Protein AF-A0A8S8XNR5-F1 (afdb_monomer)

Radius of gyration: 12.69 Å; Cα contacts (8 Å, |Δi|>4): 66; chains: 1; bounding box: 28×28×32 Å

Mean predicted aligned error: 3.12 Å

Structure (mmCIF, N/CA/C/O backbone):
data_AF-A0A8S8XNR5-F1
#
_entry.id   AF-A0A8S8XNR5-F1
#
loop_
_atom_site.group_PDB
_atom_site.id
_atom_site.type_symbol
_atom_site.label_atom_id
_atom_site.label_alt_id
_atom_site.label_comp_id
_atom_site.label_asym_id
_atom_site.label_entity_id
_atom_site.label_seq_id
_atom_site.pdbx_PDB_ins_code
_atom_site.Cartn_x
_atom_site.Cartn_y
_atom_site.Cartn_z
_atom_site.occupancy
_atom_site.B_iso_or_equiv
_atom_site.auth_seq_id
_atom_site.auth_comp_id
_atom_site.auth_asym_id
_atom_site.auth_atom_id
_atom_site.pdbx_PDB_model_num
ATOM 1 N N . MET A 1 1 ? -9.242 -2.874 -4.994 1.00 92.75 1 MET A N 1
ATOM 2 C CA . MET A 1 1 ? -9.929 -1.561 -4.986 1.00 92.75 1 MET A CA 1
ATOM 3 C C . MET A 1 1 ? -9.015 -0.503 -5.612 1.00 92.75 1 MET A C 1
ATOM 5 O O . MET A 1 1 ? -7.809 -0.671 -5.508 1.00 92.75 1 MET A O 1
ATOM 9 N N . ARG A 1 2 ? -9.542 0.549 -6.267 1.00 95.12 2 ARG A N 1
ATOM 10 C CA . ARG A 1 2 ? -8.736 1.662 -6.823 1.00 95.12 2 ARG A CA 1
ATOM 11 C C . ARG A 1 2 ? -9.158 2.999 -6.211 1.00 95.12 2 ARG A C 1
ATOM 13 O O . ARG A 1 2 ? -10.284 3.434 -6.445 1.00 95.12 2 ARG A O 1
ATOM 20 N N . VAL A 1 3 ? -8.246 3.658 -5.498 1.00 94.06 3 VAL A N 1
ATOM 21 C CA . VAL A 1 3 ? -8.421 5.033 -4.999 1.00 94.06 3 VAL A CA 1
ATOM 22 C C . VAL A 1 3 ? -8.291 6.011 -6.170 1.00 94.06 3 VAL A C 1
ATOM 24 O O . VAL A 1 3 ? -7.411 5.844 -7.012 1.00 94.06 3 VAL A O 1
ATOM 27 N N . ARG A 1 4 ? -9.198 6.992 -6.272 1.00 92.75 4 ARG A N 1
ATOM 28 C CA . ARG A 1 4 ? -9.253 7.923 -7.418 1.00 92.75 4 ARG A CA 1
ATOM 29 C C . ARG A 1 4 ? -8.862 9.361 -7.081 1.00 92.75 4 ARG A C 1
ATOM 31 O O . ARG A 1 4 ? -8.367 10.048 -7.963 1.00 92.75 4 ARG A O 1
ATOM 38 N N . ALA A 1 5 ? -9.116 9.813 -5.857 1.00 92.88 5 ALA A N 1
ATOM 39 C CA . ALA A 1 5 ? -8.888 11.191 -5.439 1.00 92.88 5 ALA A CA 1
ATOM 40 C C . ALA A 1 5 ? -8.700 11.283 -3.919 1.00 92.88 5 ALA A C 1
ATOM 42 O O . ALA A 1 5 ? -9.032 10.343 -3.192 1.00 92.88 5 ALA A O 1
ATOM 43 N N . LEU A 1 6 ? -8.187 12.433 -3.481 1.00 90.94 6 LEU A N 1
ATOM 44 C CA . LEU A 1 6 ? -8.223 12.893 -2.096 1.00 90.94 6 LEU A CA 1
ATOM 45 C C . LEU A 1 6 ? -9.293 13.996 -1.955 1.00 90.94 6 LEU A C 1
ATOM 47 O O . LEU A 1 6 ? -9.500 14.732 -2.924 1.00 90.94 6 LEU A O 1
ATOM 51 N N . PRO A 1 7 ? -9.940 14.152 -0.782 1.00 92.56 7 PRO A N 1
ATOM 52 C CA . PRO A 1 7 ? -9.835 13.296 0.408 1.00 92.56 7 PRO A CA 1
ATOM 53 C C . PRO A 1 7 ? -10.345 11.868 0.149 1.00 92.56 7 PRO A C 1
ATOM 55 O O . PRO A 1 7 ? -11.084 11.626 -0.807 1.00 92.56 7 PRO A O 1
ATOM 58 N N . LEU A 1 8 ? -9.899 10.904 0.962 1.00 92.75 8 LEU A N 1
ATOM 59 C CA . LEU A 1 8 ? -10.269 9.499 0.779 1.00 92.75 8 LEU A CA 1
ATOM 60 C C . LEU A 1 8 ? -11.772 9.314 1.018 1.00 92.75 8 LEU A C 1
ATOM 62 O O . LEU A 1 8 ? -12.308 9.735 2.037 1.00 92.75 8 LEU A O 1
ATOM 66 N N . HIS A 1 9 ? -12.450 8.667 0.072 1.00 93.00 9 HIS A N 1
ATOM 67 C CA . HIS A 1 9 ? -13.867 8.338 0.211 1.00 93.00 9 HIS A CA 1
ATOM 68 C C . HIS A 1 9 ? -14.067 7.291 1.320 1.00 93.00 9 HIS A C 1
ATOM 70 O O . HIS A 1 9 ? -13.241 6.388 1.465 1.00 93.00 9 HIS A O 1
ATOM 76 N N . SER A 1 10 ? -15.181 7.355 2.055 1.00 92.75 10 SER A N 1
ATOM 77 C CA . SER A 1 10 ? -15.485 6.449 3.181 1.00 92.75 10 SER A CA 1
ATOM 78 C C . SER A 1 10 ? -15.505 4.966 2.789 1.00 92.75 10 SER A C 1
ATOM 80 O O . SER A 1 10 ? -15.191 4.090 3.589 1.00 92.75 10 SER A O 1
ATOM 82 N N . GLU A 1 11 ? -15.790 4.662 1.522 1.00 95.25 11 GLU A N 1
ATOM 83 C CA . GLU A 1 11 ? -15.695 3.300 0.978 1.00 95.25 11 GLU A CA 1
ATOM 84 C C . GLU A 1 11 ? -14.288 2.695 1.077 1.00 95.25 11 GLU A C 1
ATOM 86 O O . GLU A 1 11 ? -14.155 1.474 1.144 1.00 95.25 11 GLU A O 1
ATOM 91 N N . VAL A 1 12 ? -13.237 3.523 1.075 1.00 95.69 12 VAL A N 1
ATOM 92 C CA . VAL A 1 12 ? -11.848 3.061 1.216 1.00 95.69 12 VAL A CA 1
ATOM 93 C C . VAL A 1 12 ? -11.621 2.538 2.632 1.00 95.69 12 VAL A C 1
ATOM 95 O O . VAL A 1 12 ? -11.067 1.456 2.800 1.00 95.69 12 VAL A O 1
ATOM 98 N N . GLU A 1 13 ? -12.116 3.255 3.639 1.00 95.75 13 GLU A N 1
ATOM 99 C CA . GLU A 1 13 ? -12.048 2.833 5.038 1.00 95.75 13 GLU A CA 1
ATOM 100 C C . GLU A 1 13 ? -12.886 1.573 5.268 1.00 95.75 13 GLU A C 1
ATOM 102 O O . GLU A 1 13 ? -12.373 0.573 5.768 1.00 95.75 13 GLU A O 1
ATOM 107 N N . ALA A 1 14 ? -14.129 1.558 4.775 1.00 96.75 14 ALA A N 1
ATOM 108 C CA . ALA A 1 14 ? -15.003 0.388 4.858 1.00 96.75 14 ALA A CA 1
ATOM 109 C C . ALA A 1 14 ? -14.408 -0.846 4.151 1.00 96.75 14 ALA A C 1
ATOM 111 O O . ALA A 1 14 ? -14.658 -1.987 4.549 1.00 96.75 14 ALA A O 1
ATOM 112 N N . PHE A 1 15 ? -13.619 -0.647 3.089 1.00 97.31 15 PHE A N 1
ATOM 113 C CA . PHE A 1 15 ? -12.859 -1.727 2.470 1.00 97.31 15 PHE A CA 1
ATOM 114 C C . PH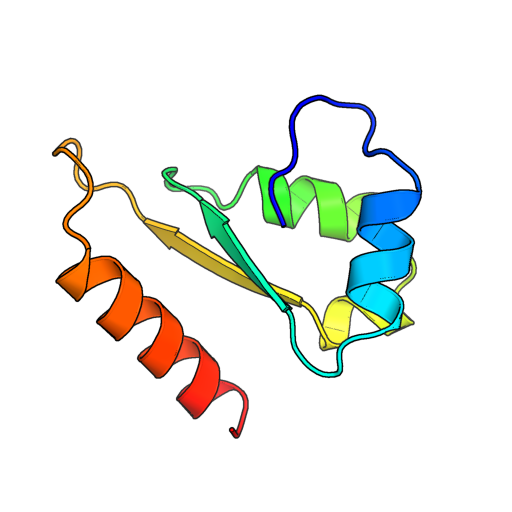E A 1 15 ? -11.765 -2.237 3.413 1.00 97.31 15 PHE A C 1
ATOM 116 O O . PHE A 1 15 ? -11.650 -3.448 3.584 1.00 97.31 15 PHE A O 1
ATOM 123 N N . VAL A 1 16 ? -10.997 -1.355 4.056 1.00 96.94 16 VAL A N 1
ATOM 124 C CA . VAL A 1 16 ? -9.955 -1.758 5.016 1.00 96.94 16 VAL A CA 1
ATOM 125 C C . VAL A 1 16 ? -10.543 -2.485 6.226 1.00 96.94 16 VAL A C 1
ATOM 127 O O . VAL A 1 16 ? -10.006 -3.512 6.638 1.00 96.94 16 VAL A O 1
ATOM 130 N N . GLU A 1 17 ? -11.676 -2.028 6.757 1.00 97.06 17 GLU A N 1
ATOM 131 C CA . GLU A 1 17 ? -12.358 -2.675 7.884 1.00 97.06 17 GLU A CA 1
ATOM 132 C C . GLU A 1 17 ? -12.705 -4.141 7.606 1.00 97.06 17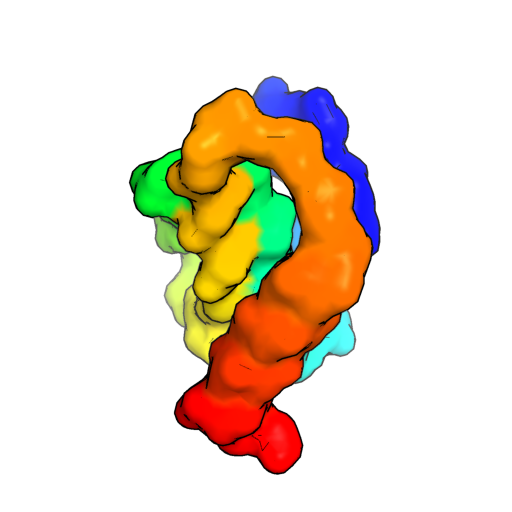 GLU A C 1
ATOM 134 O O . GLU A 1 17 ? -12.441 -5.012 8.444 1.00 97.06 17 GLU A O 1
ATOM 139 N N . LYS A 1 18 ? -13.252 -4.412 6.414 1.00 97.69 18 LYS A N 1
ATOM 140 C CA . LYS A 1 18 ? -13.756 -5.730 5.994 1.00 97.69 18 LYS A CA 1
ATOM 141 C C . LYS A 1 18 ? -12.670 -6.774 5.742 1.00 97.69 18 LYS A C 1
ATOM 143 O O . LYS A 1 18 ? -12.995 -7.956 5.658 1.00 97.69 18 LYS A O 1
ATOM 148 N N . HIS A 1 19 ? -11.410 -6.369 5.594 1.00 96.62 19 HIS A N 1
ATOM 149 C CA . HIS A 1 19 ? -10.322 -7.278 5.241 1.00 96.62 19 HIS A CA 1
ATOM 150 C C . HIS A 1 19 ? -9.327 -7.408 6.393 1.00 96.62 19 HIS A C 1
ATOM 152 O O . HIS A 1 19 ? -8.967 -6.435 7.048 1.00 96.62 19 HIS A O 1
ATOM 158 N N . ASN A 1 20 ? -8.851 -8.631 6.633 1.00 95.19 20 ASN A N 1
ATOM 159 C CA . ASN A 1 20 ? -7.853 -8.890 7.675 1.00 95.19 20 ASN A CA 1
ATOM 160 C C . ASN A 1 20 ? -6.471 -8.334 7.305 1.00 95.19 20 ASN A C 1
ATOM 162 O O . ASN A 1 20 ? -5.699 -7.984 8.191 1.00 95.19 20 ASN A O 1
ATOM 166 N N . LYS A 1 21 ? -6.174 -8.262 6.003 1.00 95.50 21 LYS A N 1
ATOM 167 C CA . LYS A 1 21 ? -4.927 -7.741 5.441 1.00 95.50 21 LYS A CA 1
ATOM 168 C C . LYS A 1 21 ? -5.231 -6.937 4.186 1.00 95.50 21 LYS A C 1
ATOM 170 O O . LYS A 1 21 ? -5.984 -7.394 3.324 1.00 95.50 21 LYS A O 1
ATOM 175 N N . VAL A 1 22 ? -4.624 -5.764 4.070 1.00 97.12 22 VAL A N 1
ATOM 176 C CA . VAL A 1 22 ? -4.726 -4.877 2.911 1.00 97.12 22 VAL A CA 1
ATOM 177 C C . VAL A 1 22 ? -3.328 -4.468 2.487 1.00 97.12 22 VAL A C 1
ATOM 179 O O . VAL A 1 22 ? -2.582 -3.883 3.266 1.00 97.12 22 VAL A O 1
ATOM 182 N N . ILE A 1 23 ? -2.996 -4.745 1.229 1.00 97.50 23 ILE A N 1
ATOM 183 C CA . ILE A 1 23 ? -1.755 -4.281 0.615 1.00 97.50 23 ILE A CA 1
ATOM 184 C C . ILE A 1 23 ? -2.042 -3.012 -0.187 1.00 97.50 23 ILE A C 1
ATOM 186 O O . ILE A 1 23 ? -2.830 -3.025 -1.136 1.00 97.50 23 ILE A O 1
ATOM 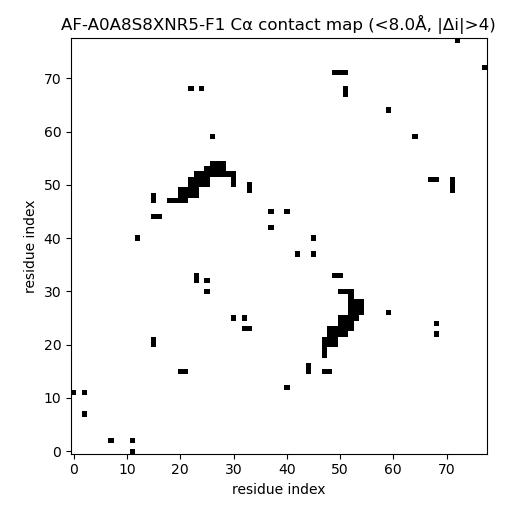190 N N . VAL A 1 24 ?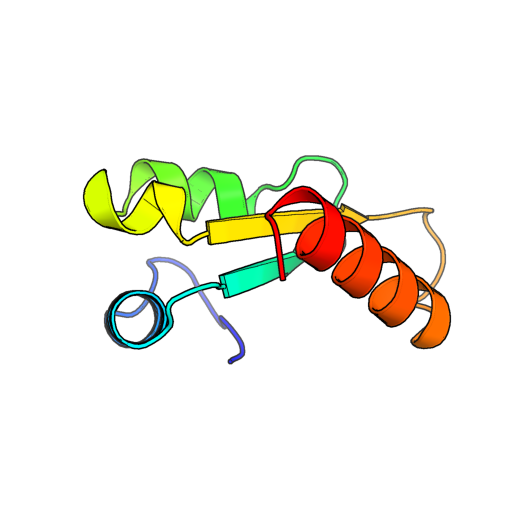 -1.391 -1.917 0.189 1.00 97.19 24 VAL A N 1
ATOM 191 C CA . VAL A 1 24 ? -1.384 -0.655 -0.547 1.00 97.19 24 VAL A CA 1
ATOM 192 C C . VAL A 1 24 ? -0.231 -0.707 -1.544 1.00 97.19 24 VAL A C 1
ATOM 194 O O . VAL A 1 24 ? 0.923 -0.486 -1.185 1.00 97.19 24 VAL A O 1
ATOM 197 N N . LEU A 1 25 ? -0.548 -1.057 -2.791 1.00 96.06 25 LEU A N 1
ATOM 198 C CA . LEU A 1 25 ? 0.400 -1.027 -3.903 1.00 96.06 25 LEU A CA 1
ATOM 199 C C . LEU A 1 25 ? 0.434 0.374 -4.513 1.00 96.06 25 LEU A C 1
ATOM 201 O O . LEU A 1 25 ?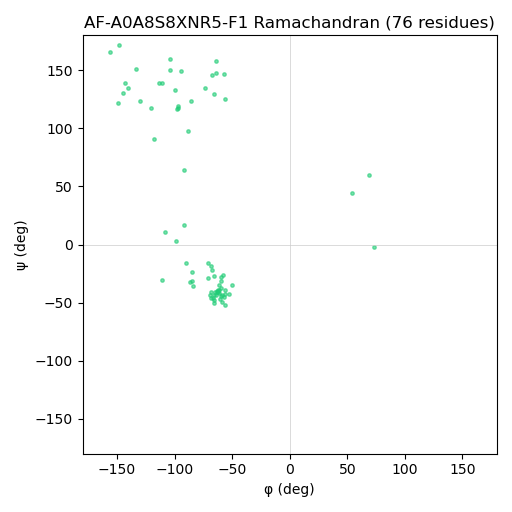 -0.592 0.873 -4.983 1.00 96.06 25 LEU A O 1
ATOM 205 N N . GLU A 1 26 ? 1.616 0.975 -4.572 1.00 93.62 26 GLU A N 1
ATOM 206 C CA . GLU A 1 26 ? 1.804 2.316 -5.115 1.00 93.62 26 GLU A CA 1
ATOM 207 C C . GLU A 1 26 ? 3.122 2.456 -5.888 1.00 93.62 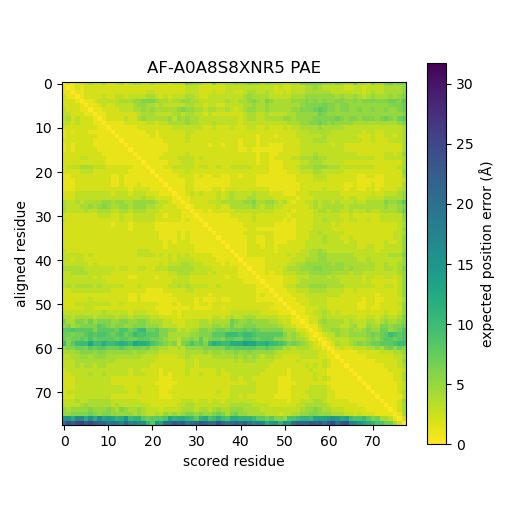26 GLU A C 1
ATOM 209 O O . GLU A 1 26 ? 4.171 1.949 -5.491 1.00 93.62 26 GLU A O 1
ATOM 214 N N . ILE A 1 27 ? 3.056 3.159 -7.025 1.00 91.56 27 ILE A N 1
ATOM 215 C CA . ILE A 1 27 ? 4.202 3.385 -7.917 1.00 91.56 27 ILE A CA 1
ATOM 216 C C . ILE A 1 27 ? 4.889 4.694 -7.529 1.00 91.56 27 ILE A C 1
ATOM 218 O O . ILE A 1 27 ? 4.872 5.688 -8.254 1.00 91.56 27 ILE A O 1
ATOM 222 N N . ASN A 1 28 ? 5.440 4.717 -6.323 1.00 91.94 28 ASN A N 1
ATOM 223 C CA . ASN A 1 28 ? 6.282 5.795 -5.828 1.00 91.94 28 ASN A CA 1
ATOM 224 C C . ASN A 1 28 ? 7.320 5.215 -4.858 1.00 91.94 28 ASN A C 1
ATOM 226 O O . ASN A 1 28 ? 7.285 4.030 -4.527 1.00 91.94 28 ASN A O 1
ATOM 230 N N . ARG A 1 29 ? 8.275 6.047 -4.442 1.00 90.19 29 ARG A N 1
ATOM 231 C CA . ARG A 1 29 ? 9.342 5.636 -3.525 1.00 90.19 29 ARG A CA 1
ATOM 232 C C . ARG A 1 29 ? 8.950 5.761 -2.050 1.00 90.19 29 ARG A C 1
ATOM 234 O O . ARG A 1 29 ? 9.420 4.975 -1.239 1.00 90.19 29 ARG A O 1
ATOM 241 N N . ASP A 1 30 ? 8.115 6.744 -1.719 1.00 94.94 30 ASP A N 1
ATOM 242 C CA . ASP A 1 30 ? 7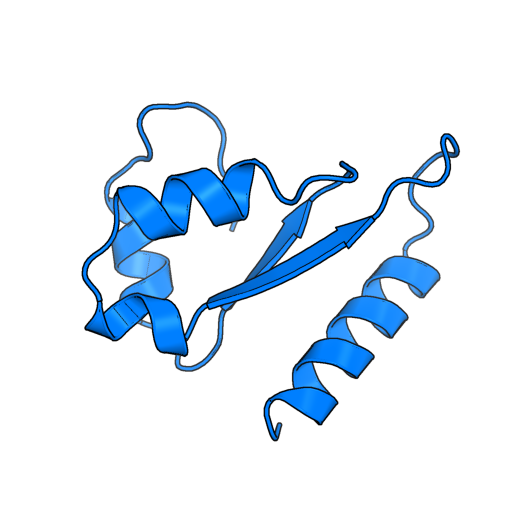.935 7.216 -0.339 1.00 94.94 30 ASP A CA 1
ATOM 243 C C . ASP A 1 30 ? 6.700 6.641 0.368 1.00 94.94 30 ASP A C 1
ATOM 245 O O . ASP A 1 30 ? 6.407 7.033 1.496 1.00 94.94 30 ASP A O 1
ATOM 249 N N . ALA A 1 31 ? 5.954 5.744 -0.282 1.00 96.25 31 ALA A N 1
ATOM 250 C CA . ALA A 1 31 ? 4.697 5.201 0.228 1.00 96.25 31 ALA A CA 1
ATOM 251 C C . ALA A 1 31 ? 3.695 6.312 0.614 1.00 96.25 31 ALA A C 1
ATOM 253 O O . ALA A 1 31 ? 3.096 6.300 1.693 1.00 96.25 31 ALA A O 1
ATOM 254 N N . GLN A 1 32 ? 3.563 7.328 -0.244 1.00 95.81 32 GLN A N 1
ATOM 255 C CA . GLN A 1 32 ? 2.783 8.532 0.044 1.00 95.81 32 GLN A CA 1
ATOM 256 C C . GLN A 1 32 ? 1.310 8.230 0.355 1.00 95.81 32 GLN A C 1
ATOM 258 O O . GLN A 1 32 ? 0.772 8.797 1.309 1.00 95.81 32 GLN A O 1
ATOM 263 N N . LEU A 1 33 ? 0.656 7.340 -0.403 1.00 96.38 33 LEU A N 1
ATOM 264 C CA . LEU A 1 33 ? -0.757 7.016 -0.175 1.00 96.38 33 LEU A CA 1
ATOM 265 C C . LEU A 1 33 ? -0.924 6.271 1.150 1.00 96.38 33 LEU A C 1
ATOM 267 O O . LEU A 1 33 ? -1.770 6.648 1.961 1.00 96.38 33 LEU A O 1
ATOM 271 N N . TYR A 1 34 ? -0.081 5.276 1.409 1.00 97.12 34 TYR A N 1
ATOM 272 C CA . TYR A 1 34 ? -0.035 4.581 2.689 1.00 97.12 34 TYR A CA 1
ATOM 273 C C . TYR A 1 34 ? 0.201 5.545 3.863 1.00 97.12 34 TYR A C 1
ATOM 275 O O . TYR A 1 34 ? -0.480 5.459 4.885 1.00 97.12 34 TYR A O 1
ATOM 283 N N . GLY A 1 35 ? 1.110 6.511 3.711 1.00 96.69 35 GLY A N 1
ATOM 284 C CA . GLY A 1 35 ? 1.376 7.541 4.713 1.00 96.69 35 GLY A CA 1
ATOM 285 C C . GLY A 1 35 ? 0.167 8.434 5.006 1.00 96.69 35 GLY A C 1
ATOM 286 O O . GLY A 1 35 ? -0.069 8.768 6.167 1.00 96.69 35 GLY A O 1
ATOM 287 N N . ILE A 1 36 ? -0.615 8.791 3.983 1.00 96.06 36 ILE A N 1
ATOM 288 C CA . ILE A 1 36 ? -1.882 9.521 4.147 1.00 96.06 36 ILE A CA 1
ATOM 289 C C . ILE A 1 36 ? -2.902 8.642 4.878 1.00 96.06 36 ILE A C 1
ATOM 291 O O . ILE A 1 36 ? -3.434 9.058 5.902 1.00 96.06 36 ILE A O 1
ATOM 295 N N . MET A 1 37 ? -3.114 7.401 4.425 1.00 96.06 37 MET A N 1
ATOM 296 C CA . MET A 1 37 ? -4.055 6.465 5.058 1.00 96.06 37 MET A CA 1
ATOM 297 C C . MET A 1 37 ? -3.731 6.239 6.539 1.00 96.06 37 MET A C 1
ATOM 299 O O . MET A 1 37 ? -4.634 6.210 7.368 1.00 96.06 37 MET A O 1
ATOM 303 N N . ARG A 1 38 ? -2.445 6.144 6.904 1.00 96.06 38 ARG A N 1
ATOM 304 C CA . ARG A 1 38 ? -2.025 5.999 8.306 1.00 96.06 38 ARG A CA 1
ATOM 305 C C . ARG A 1 38 ? -2.335 7.203 9.193 1.00 96.06 38 ARG A C 1
ATOM 307 O O . ARG A 1 38 ? -2.430 7.025 10.402 1.00 96.06 38 ARG A O 1
ATOM 314 N N . LYS A 1 39 ? -2.415 8.407 8.623 1.00 95.44 39 LYS A N 1
ATOM 315 C CA . LYS A 1 39 ? -2.745 9.636 9.361 1.00 95.44 39 LYS A CA 1
ATOM 316 C C . LYS A 1 39 ? -4.251 9.824 9.509 1.00 95.44 39 LYS A C 1
ATOM 318 O O . LYS A 1 39 ? -4.686 10.330 10.535 1.00 95.44 39 LYS A O 1
ATOM 323 N N . GLU A 1 40 ? -5.012 9.431 8.492 1.00 94.00 40 GLU A N 1
ATOM 324 C CA . GLU A 1 40 ? -6.463 9.629 8.434 1.00 94.00 40 GLU A CA 1
ATOM 325 C C . GLU A 1 40 ? -7.245 8.522 9.160 1.00 94.00 40 GLU A C 1
ATOM 327 O O . GLU A 1 40 ? -8.317 8.782 9.697 1.00 94.00 40 GLU A O 1
ATOM 332 N N . TYR A 1 41 ? -6.734 7.284 9.184 1.00 95.38 41 TYR A N 1
ATOM 333 C CA . TYR A 1 41 ? -7.480 6.135 9.706 1.00 95.38 41 TYR A CA 1
ATOM 334 C C . TYR A 1 41 ? -7.192 5.809 11.172 1.00 95.38 41 TYR A C 1
ATOM 336 O O . TYR A 1 41 ? -6.072 5.994 11.656 1.00 95.38 41 TYR A O 1
ATOM 344 N N . PRO A 1 42 ? -8.188 5.260 11.893 1.00 95.12 42 PRO A N 1
ATOM 345 C CA . PRO A 1 42 ? -8.036 4.905 13.295 1.00 95.12 42 PRO A CA 1
ATOM 346 C C . PRO A 1 42 ? -6.990 3.801 13.507 1.00 95.12 42 PRO A C 1
ATOM 348 O O . PRO A 1 42 ? -6.847 2.871 12.711 1.00 95.12 42 PRO A O 1
ATOM 351 N N . ASN A 1 43 ? -6.304 3.858 14.655 1.00 94.19 43 ASN A N 1
ATOM 352 C CA . ASN A 1 43 ? -5.166 2.992 14.998 1.00 94.19 43 ASN A CA 1
ATOM 353 C C . ASN A 1 43 ? -5.420 1.488 14.805 1.00 94.19 43 ASN A C 1
ATOM 355 O O . ASN A 1 43 ? -4.516 0.753 14.414 1.00 94.19 43 ASN A O 1
ATOM 359 N N . HIS A 1 44 ? -6.645 1.022 15.060 1.00 94.44 44 HIS A N 1
ATOM 360 C CA . HIS A 1 44 ? -6.993 -0.394 14.950 1.00 94.44 44 HIS A CA 1
ATOM 361 C C . HIS A 1 44 ? -6.966 -0.920 13.501 1.00 94.44 44 HI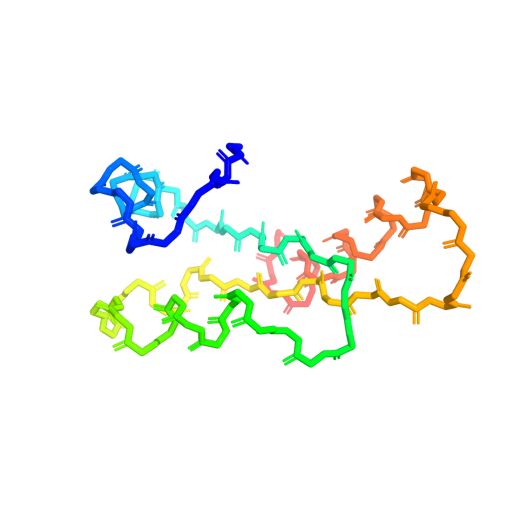S A C 1
ATOM 363 O O . HIS A 1 44 ? -6.802 -2.123 13.298 1.00 94.44 44 HIS A O 1
ATOM 369 N N . LEU A 1 45 ? -7.084 -0.041 12.497 1.00 96.38 45 LEU A N 1
ATOM 370 C CA . LEU A 1 45 ? -6.969 -0.403 11.080 1.00 96.38 45 LEU A CA 1
ATOM 371 C C . LEU A 1 45 ? -5.524 -0.419 10.590 1.00 96.38 45 LEU A C 1
ATOM 373 O O . LEU A 1 45 ? -5.210 -1.131 9.639 1.00 96.38 45 LEU A O 1
ATOM 377 N N . LEU A 1 46 ? -4.626 0.313 11.251 1.00 95.00 46 LEU A N 1
ATOM 378 C CA . LEU A 1 46 ? -3.238 0.445 10.807 1.00 95.00 46 LEU A CA 1
ATOM 379 C C . LEU A 1 46 ? -2.506 -0.899 10.789 1.00 95.00 46 LEU A C 1
ATOM 381 O O . LEU A 1 46 ? -1.729 -1.153 9.878 1.00 95.00 46 LEU A O 1
ATOM 385 N N . ASN A 1 47 ? -2.814 -1.784 11.739 1.00 93.62 47 ASN A N 1
ATOM 386 C CA . ASN A 1 47 ? -2.202 -3.113 11.831 1.00 93.62 47 ASN A CA 1
ATOM 387 C C . ASN A 1 47 ? -2.603 -4.051 10.679 1.00 93.62 47 ASN A C 1
ATOM 389 O O . ASN A 1 47 ? -1.934 -5.055 10.458 1.00 93.62 47 ASN A O 1
ATOM 393 N N . LYS A 1 48 ? -3.692 -3.739 9.964 1.00 95.56 48 LYS A N 1
ATOM 394 C CA . LYS A 1 48 ? -4.181 -4.506 8.809 1.00 95.56 48 LYS A CA 1
ATOM 395 C C . LYS A 1 48 ? -3.581 -4.020 7.491 1.00 95.56 48 LYS A C 1
ATOM 397 O O . LYS A 1 48 ? -3.724 -4.696 6.475 1.00 95.56 48 LYS A O 1
ATOM 402 N N . MET A 1 49 ? -2.994 -2.823 7.473 1.00 97.00 49 MET A N 1
ATOM 403 C CA . MET A 1 49 ? -2.494 -2.193 6.257 1.00 97.00 49 MET A CA 1
ATOM 404 C C . MET A 1 49 ? -0.987 -2.384 6.133 1.00 97.00 49 MET A C 1
ATOM 406 O O . MET A 1 49 ? -0.228 -2.097 7.055 1.00 97.00 49 MET A O 1
ATOM 410 N N . HIS A 1 50 ? -0.551 -2.791 4.949 1.00 97.25 50 HIS A N 1
ATOM 411 C CA . HIS A 1 50 ? 0.857 -2.957 4.609 1.00 97.25 50 HIS A CA 1
ATOM 412 C C . HIS A 1 50 ? 1.122 -2.313 3.251 1.00 97.25 50 HIS A C 1
ATOM 414 O O . HIS A 1 50 ? 0.225 -2.234 2.415 1.00 97.25 50 HIS A O 1
ATOM 420 N N . SER A 1 51 ? 2.337 -1.826 3.023 1.00 97.12 51 SER A N 1
ATOM 421 C CA . SER A 1 51 ? 2.670 -1.068 1.816 1.00 97.12 51 SER A CA 1
ATOM 422 C C . SER A 1 51 ? 3.613 -1.850 0.913 1.00 97.12 51 SER A C 1
ATOM 424 O O . SER A 1 51 ? 4.575 -2.455 1.382 1.00 97.12 51 SER A O 1
ATOM 426 N N . VAL A 1 52 ? 3.351 -1.784 -0.389 1.00 96.75 52 VAL A N 1
ATOM 427 C CA . VAL A 1 52 ? 4.306 -2.112 -1.446 1.00 96.75 52 VAL A CA 1
ATOM 428 C C . VAL A 1 52 ? 4.505 -0.833 -2.253 1.00 96.75 52 VAL A C 1
ATOM 430 O O . VAL A 1 52 ? 3.761 -0.551 -3.192 1.00 96.75 52 VAL A O 1
ATOM 433 N N . ALA A 1 53 ? 5.500 -0.043 -1.858 1.00 94.69 53 ALA A N 1
ATOM 434 C CA . ALA A 1 53 ? 5.929 1.142 -2.588 1.00 94.69 53 ALA A CA 1
ATOM 435 C C . ALA A 1 53 ? 7.135 0.785 -3.461 1.00 94.69 53 ALA A C 1
ATOM 437 O O . ALA A 1 53 ? 8.178 0.360 -2.957 1.00 94.69 53 ALA A O 1
ATOM 438 N N . TYR A 1 54 ? 6.987 0.908 -4.779 1.00 91.88 54 TYR A N 1
ATOM 439 C CA . TYR A 1 54 ? 8.068 0.601 -5.707 1.00 91.88 54 TYR A CA 1
ATOM 440 C C . TYR A 1 54 ? 8.066 1.521 -6.923 1.00 91.88 54 TYR A C 1
ATOM 442 O O . TYR A 1 54 ? 7.070 1.647 -7.631 1.00 91.88 54 TYR A O 1
ATOM 450 N N . SER A 1 55 ? 9.232 2.088 -7.223 1.00 89.50 55 SER A N 1
ATOM 451 C CA . SER A 1 55 ? 9.494 2.795 -8.472 1.00 89.50 55 SER A CA 1
ATOM 452 C C . SER A 1 55 ? 10.968 2.641 -8.846 1.00 89.50 55 SER A C 1
ATOM 454 O O . SER A 1 55 ? 11.844 3.014 -8.067 1.00 89.50 55 SER A O 1
ATOM 456 N N . ASP A 1 56 ? 11.239 2.079 -10.024 1.00 87.75 56 ASP A N 1
ATOM 457 C CA . ASP A 1 56 ? 12.572 1.972 -10.642 1.00 87.75 56 ASP A CA 1
ATOM 458 C C . ASP A 1 56 ? 12.734 2.914 -11.847 1.00 87.75 56 ASP A C 1
ATOM 460 O O . ASP A 1 56 ? 13.692 2.800 -12.608 1.00 87.75 56 ASP A O 1
ATOM 464 N N . GLY A 1 57 ? 11.788 3.841 -12.037 1.00 86.50 57 GLY A N 1
ATOM 465 C CA . GLY A 1 57 ? 11.737 4.732 -13.199 1.00 86.50 57 GLY A CA 1
ATOM 466 C C . GLY A 1 57 ? 11.295 4.049 -14.498 1.00 86.50 57 GLY A C 1
ATOM 467 O O . GLY A 1 57 ? 11.147 4.732 -15.510 1.00 86.50 57 GLY A O 1
ATOM 468 N N . MET A 1 58 ? 11.049 2.735 -14.480 1.00 87.69 58 MET A N 1
ATOM 469 C CA . MET A 1 58 ? 10.572 1.971 -15.628 1.00 87.69 58 MET A CA 1
ATOM 470 C C . MET A 1 58 ? 9.077 1.654 -15.494 1.00 87.69 58 MET A C 1
ATOM 472 O O . MET A 1 58 ? 8.516 1.676 -14.395 1.00 87.69 58 MET A O 1
ATOM 476 N N . PRO A 1 59 ? 8.394 1.340 -16.610 1.00 83.75 59 PRO A N 1
ATOM 477 C CA . PRO A 1 59 ? 7.010 0.907 -16.555 1.00 83.75 59 PRO A CA 1
ATOM 478 C C . PRO A 1 59 ? 6.811 -0.334 -15.666 1.00 83.75 59 PRO A C 1
ATOM 480 O O . PRO A 1 59 ? 7.662 -1.231 -15.633 1.00 83.75 59 PRO A O 1
ATOM 483 N N . PRO A 1 60 ? 5.655 -0.422 -14.988 1.00 81.31 60 PRO A N 1
ATOM 484 C CA . PRO A 1 60 ? 5.318 -1.519 -14.092 1.00 81.31 60 PRO A CA 1
ATOM 485 C C . PRO A 1 60 ? 5.391 -2.885 -14.782 1.00 81.31 60 PRO A C 1
ATOM 487 O O . PRO A 1 60 ? 4.705 -3.133 -15.775 1.00 81.31 60 PRO A O 1
ATOM 490 N N . ARG A 1 61 ? 6.163 -3.817 -14.211 1.00 90.00 61 ARG A N 1
ATOM 491 C CA . ARG A 1 61 ? 6.179 -5.228 -14.627 1.00 90.00 61 ARG A CA 1
ATOM 492 C C . ARG A 1 61 ? 5.279 -6.035 -13.698 1.00 90.00 61 ARG A C 1
ATOM 494 O O . ARG A 1 61 ? 5.582 -6.165 -12.516 1.00 90.00 61 ARG A O 1
ATOM 501 N N . ALA A 1 62 ? 4.206 -6.621 -14.236 1.00 90.50 62 ALA A N 1
ATOM 502 C CA . ALA A 1 62 ? 3.195 -7.332 -13.442 1.00 90.50 62 ALA A CA 1
ATOM 503 C C . ALA A 1 62 ? 3.794 -8.408 -12.518 1.00 90.50 62 ALA A C 1
ATOM 505 O O . ALA A 1 62 ? 3.430 -8.491 -11.348 1.00 90.50 62 ALA A O 1
ATOM 506 N N . ARG A 1 63 ? 4.762 -9.184 -13.027 1.00 93.12 63 ARG A N 1
ATOM 507 C CA . ARG A 1 63 ? 5.451 -10.225 -12.253 1.00 93.12 63 ARG A CA 1
ATOM 508 C C . ARG A 1 63 ? 6.174 -9.664 -11.029 1.00 93.12 63 ARG A C 1
ATOM 510 O O . ARG A 1 63 ? 6.033 -10.212 -9.947 1.00 93.12 63 ARG A O 1
ATOM 517 N N . LEU A 1 64 ? 6.882 -8.550 -11.194 1.00 92.25 64 LEU A N 1
ATOM 518 C CA . LEU A 1 64 ? 7.619 -7.914 -10.108 1.00 92.25 64 LEU A CA 1
ATOM 519 C C . LEU A 1 64 ? 6.676 -7.435 -9.000 1.00 92.25 64 LEU A C 1
ATOM 521 O O . LEU A 1 64 ? 6.981 -7.579 -7.824 1.00 92.25 64 LEU A O 1
ATOM 525 N N . TYR A 1 65 ? 5.514 -6.889 -9.359 1.00 92.31 65 TYR A N 1
ATOM 526 C CA . TYR A 1 65 ? 4.525 -6.460 -8.368 1.00 92.31 65 TYR A CA 1
ATOM 527 C C . TYR A 1 65 ? 3.902 -7.636 -7.635 1.00 92.31 65 TYR A C 1
ATOM 529 O O . TYR A 1 65 ? 3.747 -7.565 -6.421 1.00 92.31 65 TYR A O 1
ATOM 537 N N . ALA A 1 66 ? 3.599 -8.724 -8.343 1.00 94.94 66 ALA A N 1
ATOM 538 C CA . ALA A 1 66 ? 3.119 -9.945 -7.712 1.00 94.94 66 ALA A CA 1
ATOM 539 C C . ALA A 1 66 ? 4.150 -10.505 -6.718 1.00 94.94 66 ALA A C 1
ATOM 541 O O . ALA A 1 66 ? 3.786 -10.798 -5.585 1.00 94.94 66 ALA A O 1
ATOM 542 N N . GLU A 1 67 ? 5.426 -10.584 -7.107 1.00 95.50 67 GLU A N 1
ATOM 543 C CA . GLU A 1 67 ? 6.518 -11.043 -6.234 1.00 95.50 67 GLU A CA 1
ATOM 544 C C . GLU A 1 67 ? 6.626 -10.167 -4.976 1.00 95.50 67 GLU A C 1
ATOM 546 O O . GLU A 1 67 ? 6.541 -10.679 -3.866 1.00 95.50 67 GLU A O 1
ATOM 551 N N . ARG A 1 68 ? 6.656 -8.838 -5.129 1.00 94.88 68 ARG A N 1
ATOM 552 C CA . ARG A 1 68 ? 6.709 -7.902 -3.991 1.00 94.88 68 ARG A CA 1
ATOM 553 C C . ARG A 1 68 ? 5.500 -8.005 -3.060 1.00 94.88 68 ARG A C 1
ATOM 555 O O . ARG A 1 68 ? 5.646 -7.887 -1.848 1.00 94.88 68 ARG A O 1
ATOM 562 N N . ILE A 1 69 ? 4.302 -8.191 -3.616 1.00 95.69 69 ILE A N 1
ATOM 563 C CA . ILE A 1 69 ? 3.082 -8.391 -2.823 1.00 95.69 69 ILE A CA 1
ATOM 564 C C . ILE A 1 69 ? 3.186 -9.690 -2.019 1.00 95.69 69 ILE A C 1
ATOM 566 O O . ILE A 1 69 ? 2.837 -9.697 -0.841 1.00 95.69 69 ILE A O 1
ATOM 570 N N . MET A 1 70 ? 3.674 -10.769 -2.634 1.00 96.75 70 MET A N 1
ATOM 571 C CA . MET A 1 70 ? 3.866 -12.050 -1.955 1.00 96.75 70 MET A CA 1
ATOM 572 C C . MET A 1 70 ? 4.917 -11.962 -0.847 1.00 96.75 70 MET A C 1
ATOM 574 O O . MET A 1 70 ? 4.680 -12.501 0.231 1.00 96.75 70 MET A O 1
ATOM 578 N N . ASP A 1 71 ? 6.024 -11.251 -1.075 1.00 96.50 71 ASP A N 1
ATOM 579 C CA . ASP A 1 71 ? 7.059 -11.024 -0.058 1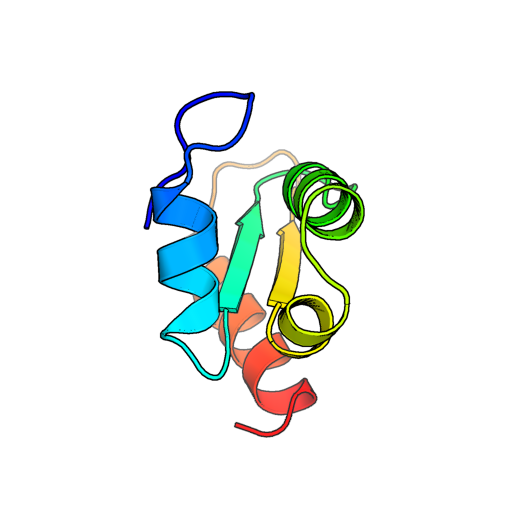.00 96.50 71 ASP A CA 1
ATOM 580 C C . ASP A 1 71 ? 6.457 -10.369 1.192 1.00 96.50 71 ASP A C 1
ATOM 582 O O . ASP A 1 71 ? 6.562 -10.913 2.291 1.00 96.50 71 ASP A O 1
ATOM 586 N N . VAL A 1 72 ? 5.720 -9.265 1.016 1.00 96.12 72 VAL A N 1
ATOM 587 C CA . VAL A 1 72 ? 5.061 -8.568 2.132 1.00 96.12 72 VAL A CA 1
ATOM 588 C C . VAL A 1 72 ? 4.027 -9.459 2.818 1.00 96.12 72 VAL A C 1
ATOM 590 O O . VAL A 1 72 ? 3.947 -9.467 4.042 1.00 96.12 72 VAL A O 1
ATOM 593 N N . LEU A 1 73 ? 3.236 -10.227 2.062 1.00 95.38 73 LEU A N 1
ATOM 594 C CA . LEU A 1 73 ? 2.256 -11.151 2.642 1.00 95.38 73 LEU A CA 1
ATOM 595 C C . LEU A 1 73 ? 2.918 -12.226 3.515 1.00 95.38 73 LEU A C 1
ATOM 597 O O . LEU A 1 73 ? 2.406 -12.515 4.598 1.00 95.38 73 LEU A O 1
ATOM 601 N N . ASN A 1 74 ? 4.050 -12.777 3.076 1.00 95.50 74 ASN A N 1
ATOM 602 C CA . ASN A 1 74 ? 4.822 -13.754 3.842 1.00 95.50 74 ASN A CA 1
ATOM 603 C C . ASN A 1 74 ? 5.418 -13.131 5.115 1.00 95.50 74 ASN A C 1
ATOM 605 O O . ASN A 1 74 ? 5.329 -13.733 6.185 1.00 95.50 74 ASN A O 1
ATOM 609 N N . GLU A 1 75 ? 5.968 -11.915 5.027 1.00 93.00 75 GLU A N 1
ATOM 610 C CA . GLU A 1 75 ? 6.526 -11.185 6.179 1.00 93.00 75 GLU A CA 1
ATOM 611 C C . GLU A 1 75 ? 5.481 -10.927 7.273 1.00 93.00 75 GLU A C 1
ATOM 613 O O . GLU A 1 75 ? 5.780 -11.028 8.463 1.00 93.00 75 GLU A O 1
ATOM 618 N N . VAL A 1 76 ? 4.237 -10.638 6.882 1.00 90.31 76 VAL A N 1
ATOM 619 C CA . VAL A 1 76 ? 3.125 -10.367 7.812 1.00 90.31 76 VAL A CA 1
ATOM 620 C C . VAL A 1 76 ? 2.321 -11.629 8.162 1.00 90.31 76 VAL A C 1
ATOM 622 O O . VAL A 1 76 ? 1.190 -11.544 8.651 1.00 90.31 76 VAL A O 1
ATOM 625 N N . GLY A 1 77 ? 2.891 -12.810 7.899 1.00 82.00 77 GLY A N 1
ATOM 626 C CA . GLY A 1 77 ? 2.367 -14.114 8.309 1.00 82.00 77 GLY A CA 1
ATOM 627 C C . GLY A 1 77 ? 1.082 -14.513 7.590 1.00 82.00 77 GLY A C 1
ATOM 628 O O . GLY A 1 77 ? 0.031 -14.614 8.232 1.00 82.00 77 GLY A O 1
ATOM 629 N N . ALA A 1 78 ? 1.123 -14.610 6.257 1.00 59.84 78 ALA A N 1
ATOM 630 C CA . ALA A 1 78 ? 0.064 -15.218 5.438 1.00 59.84 78 ALA A CA 1
ATOM 631 C C . ALA A 1 78 ? -0.108 -16.715 5.712 1.00 59.84 78 ALA A C 1
ATOM 633 O O . ALA A 1 78 ? 0.909 -17.402 5.938 1.00 59.84 78 ALA A O 1
#

Sequence (78 aa):
MRVRALPLHSEVEAFVEKHNKVIVLEINRDAQLYGIMRKEYPNHLLNKMHSVAYSDGMPPRARLYAERIMDVLNEVGA

Solvent-accessible surface area (backbone atoms only — not comparable to full-atom values): 4994 Å² total; per-residue (Å²): 139,82,90,85,63,81,78,77,56,70,69,59,55,57,50,52,71,77,36,83,67,41,77,48,75,42,83,36,78,79,37,62,67,57,54,48,50,60,72,76,46,61,74,85,56,49,84,29,53,45,77,44,48,50,64,83,89,62,83,91,51,70,67,60,54,52,50,52,52,50,51,54,40,55,75,73,66,109

Foldseek 3Di:
DDADDPPGDVVVVVVLVPDQADEAEDAADPQVVLVNCVVPDDPVSNLRYDYDYDHPPDDDDPVVSVVSVVVRCVVSPD

pLDDT: mean 93.52, std 5.12, range [59.84, 97.69]

Nearest PDB structures (foldseek):
  6p7b-assembly1_A  TM=3.391E-01  e=4.959E+00  Fowlpox virus
  8ei7-assembly2_B  TM=2.537E-01  e=9.736E+00  Homo sapiens

Secondary structure (DSSP, 8-state):
----SSSPPHHHHHHHHH-S-EEEEESSSS-HHHHHHHHHS-HHHHTTEEEEE---SSPPPHHHHHHHHHHHHHHTT-